Protein AF-C0P876-F1 (afdb_monomer_lite)

Structure (mmCIF, N/CA/C/O backbone):
data_AF-C0P876-F1
#
_entry.id   AF-C0P876-F1
#
loop_
_atom_site.group_PDB
_atom_site.id
_atom_site.type_symbol
_atom_site.label_atom_id
_atom_site.label_alt_id
_atom_site.label_comp_id
_atom_site.label_asym_id
_atom_site.label_entity_id
_atom_site.label_seq_id
_atom_site.pdbx_PDB_ins_code
_atom_site.Cartn_x
_atom_site.Cartn_y
_atom_site.Cartn_z
_atom_site.occupancy
_atom_site.B_iso_or_equiv
_atom_site.auth_seq_id
_atom_site.auth_comp_id
_atom_site.auth_asym_id
_atom_site.auth_atom_id
_atom_site.pdbx_PDB_model_num
ATOM 1 N N . MET A 1 1 ? -34.103 18.014 18.066 1.00 36.19 1 MET A N 1
ATOM 2 C CA . MET A 1 1 ? -33.530 17.548 16.784 1.00 36.19 1 MET A CA 1
ATOM 3 C C . MET A 1 1 ? -32.039 17.839 16.827 1.00 36.19 1 MET A C 1
ATOM 5 O O . MET A 1 1 ? -31.671 18.994 16.988 1.00 36.19 1 MET A O 1
ATOM 9 N N . SER A 1 2 ? -31.204 16.799 16.855 1.00 39.28 2 SER A N 1
ATOM 10 C CA . SER A 1 2 ? -29.753 16.924 17.044 1.00 39.28 2 SER A CA 1
ATOM 11 C C . SER A 1 2 ? -29.081 17.381 15.747 1.00 39.28 2 SER A C 1
ATOM 13 O O . SER A 1 2 ? -29.281 16.763 14.705 1.00 39.28 2 SER A O 1
ATOM 15 N N . LEU A 1 3 ? -28.303 18.464 15.811 1.00 43.09 3 LEU A N 1
ATOM 16 C CA . LEU A 1 3 ? -27.428 18.914 14.730 1.00 43.09 3 LEU A CA 1
ATOM 17 C C . LEU A 1 3 ? -26.123 18.115 14.795 1.00 43.09 3 LEU A C 1
ATOM 19 O O . LEU A 1 3 ? -25.309 18.315 15.698 1.00 43.09 3 LEU A O 1
ATOM 23 N N . CYS A 1 4 ? -25.913 17.225 13.825 1.00 42.09 4 CYS A N 1
ATOM 24 C CA . CYS A 1 4 ? -24.632 16.565 13.601 1.00 42.09 4 CYS A CA 1
ATOM 25 C C . CYS A 1 4 ? -23.575 17.625 13.253 1.00 42.09 4 CYS A C 1
ATOM 27 O O . CYS A 1 4 ? -23.544 18.148 12.139 1.00 42.09 4 CYS A O 1
ATOM 29 N N . ARG A 1 5 ? -22.716 17.972 14.215 1.00 43.78 5 ARG A N 1
ATOM 30 C CA . ARG A 1 5 ? -21.542 18.814 13.971 1.00 43.78 5 ARG A CA 1
ATOM 31 C C . ARG A 1 5 ? -20.482 17.990 13.245 1.00 43.78 5 ARG A C 1
ATOM 33 O O . ARG A 1 5 ? -19.927 17.049 13.805 1.00 43.78 5 ARG A O 1
ATOM 40 N N . SER A 1 6 ? -20.205 18.375 12.002 1.00 44.56 6 SER A N 1
ATOM 41 C CA . SER A 1 6 ? -19.048 17.942 11.219 1.00 44.56 6 SER A CA 1
ATOM 42 C C . SER A 1 6 ? -17.761 18.080 12.032 1.00 44.56 6 SER A C 1
ATOM 44 O O . SER A 1 6 ? -17.341 19.191 12.355 1.00 44.56 6 SER A O 1
ATOM 46 N N . ASN A 1 7 ? -17.119 16.955 12.340 1.00 48.25 7 ASN A N 1
ATOM 47 C CA . ASN A 1 7 ? -15.846 16.927 13.047 1.00 48.25 7 ASN A CA 1
ATOM 48 C C . ASN A 1 7 ? -14.695 17.013 12.027 1.00 48.25 7 ASN A C 1
ATOM 50 O O . ASN A 1 7 ? -14.127 16.002 11.622 1.00 48.25 7 ASN A O 1
ATOM 54 N N . ARG A 1 8 ? -14.387 18.227 11.552 1.00 45.44 8 ARG A N 1
ATOM 55 C CA . ARG A 1 8 ? -13.179 18.504 10.757 1.00 45.44 8 ARG A CA 1
ATOM 56 C C . ARG A 1 8 ? -12.066 18.900 11.731 1.00 45.44 8 ARG A C 1
ATOM 58 O O . ARG A 1 8 ? -11.947 20.068 12.085 1.00 45.44 8 ARG A O 1
ATOM 65 N N . ILE A 1 9 ? -11.281 17.928 12.189 1.00 55.16 9 ILE A N 1
ATOM 66 C CA . ILE A 1 9 ? -10.101 18.201 13.019 1.00 55.16 9 ILE A CA 1
ATOM 67 C C . ILE A 1 9 ? -8.990 18.725 12.096 1.00 55.16 9 ILE A C 1
ATOM 69 O O . ILE A 1 9 ? -8.436 17.973 11.299 1.00 55.16 9 ILE A O 1
ATOM 73 N N . ASN A 1 10 ? -8.694 20.025 12.185 1.00 43.62 10 ASN A N 1
ATOM 74 C CA . ASN A 1 10 ? -7.461 20.615 11.657 1.00 43.62 10 ASN A CA 1
ATOM 75 C C . ASN A 1 10 ? -6.320 20.275 12.626 1.00 43.62 10 ASN A C 1
ATOM 77 O O . ASN A 1 10 ? -6.336 20.713 13.774 1.00 43.62 10 ASN A O 1
ATOM 81 N N . MET A 1 11 ? -5.352 19.480 12.169 1.00 50.75 11 MET A N 1
ATOM 82 C CA . MET A 1 11 ? -4.153 19.101 12.921 1.00 50.75 11 MET A CA 1
ATOM 83 C C . MET A 1 11 ? -3.008 20.055 12.588 1.00 50.75 11 MET A C 1
ATOM 85 O O . MET A 1 11 ? -2.210 19.800 11.691 1.00 50.75 11 MET A O 1
ATOM 89 N N . SER A 1 12 ? -2.937 21.160 13.320 1.00 51.81 12 SER A N 1
ATOM 90 C CA . SER A 1 12 ? -1.749 22.013 13.366 1.00 51.81 12 SER A CA 1
ATOM 91 C C . SER A 1 12 ? -1.750 22.844 14.644 1.00 51.81 12 SER A C 1
ATOM 93 O O . SER A 1 12 ? -1.766 24.061 14.566 1.00 51.81 12 SER A O 1
ATOM 95 N N . ASP A 1 13 ? -1.827 22.182 15.801 1.00 46.16 13 ASP A N 1
ATOM 96 C CA . ASP A 1 13 ? -1.167 22.606 17.043 1.00 46.16 13 ASP A CA 1
ATOM 97 C C . ASP A 1 13 ? -1.416 21.544 18.127 1.00 46.16 13 ASP A C 1
ATOM 99 O O . ASP A 1 13 ? -2.539 21.374 18.600 1.00 46.16 13 ASP A O 1
ATOM 103 N N . LEU A 1 14 ? -0.384 20.798 18.519 1.00 49.62 14 LEU A N 1
ATOM 104 C CA . LEU A 1 14 ? -0.383 20.106 19.809 1.00 49.62 14 LEU A CA 1
ATOM 105 C C . LEU A 1 14 ? 0.747 20.692 20.659 1.00 49.62 14 LEU A C 1
ATOM 107 O O . LEU A 1 14 ? 1.617 19.979 21.150 1.00 49.62 14 LEU A O 1
ATOM 111 N N . GLY A 1 15 ? 0.731 22.017 20.827 1.00 44.38 15 GLY A N 1
ATOM 112 C CA . GLY A 1 15 ? 1.308 22.678 21.986 1.00 44.38 15 GLY A CA 1
ATOM 113 C C . GLY A 1 15 ? 0.621 22.162 23.249 1.00 44.38 15 GLY A C 1
ATOM 114 O O . GLY A 1 15 ? -0.499 22.541 23.588 1.00 44.38 15 GLY A O 1
ATOM 115 N N . THR A 1 16 ? 1.276 21.229 23.932 1.00 41.78 16 THR A N 1
ATOM 116 C CA . THR A 1 16 ? 0.793 20.618 25.169 1.00 41.78 16 THR A CA 1
ATOM 117 C C . THR A 1 16 ? 0.659 21.665 26.272 1.00 41.78 16 THR A C 1
ATOM 119 O O . THR A 1 16 ? 1.657 22.191 26.762 1.00 41.78 16 THR A O 1
ATOM 122 N N . SER A 1 17 ? -0.570 21.914 26.715 1.00 58.16 17 SER A N 1
ATOM 123 C CA . SER A 1 17 ? -0.856 22.599 27.973 1.00 58.16 17 SER A CA 1
ATOM 124 C C . SER A 1 17 ? -1.855 21.776 28.779 1.00 58.16 17 SER A C 1
ATOM 126 O O . SER A 1 17 ? -3.023 21.673 28.414 1.00 58.16 17 SER A O 1
ATOM 128 N N . SER A 1 18 ? -1.387 21.177 29.878 1.00 56.41 18 SER A N 1
ATOM 129 C CA . SER A 1 18 ? -2.215 20.831 31.039 1.00 56.41 18 SER A CA 1
ATOM 130 C C . SER A 1 18 ? -1.327 20.566 32.266 1.00 56.41 18 SER A C 1
ATOM 132 O O . SER A 1 18 ? -0.381 19.783 32.210 1.00 56.41 18 SER A O 1
ATOM 134 N N . ARG A 1 19 ? -1.608 21.278 33.368 1.00 52.34 19 ARG A N 1
ATOM 135 C CA . ARG A 1 19 ? -0.906 21.260 34.671 1.00 52.34 19 ARG A CA 1
ATOM 136 C C . ARG A 1 19 ? -1.235 19.995 35.481 1.00 52.34 19 ARG A C 1
ATOM 138 O O . ARG A 1 19 ? -2.409 19.679 35.636 1.00 52.34 19 ARG A O 1
ATOM 145 N N . GLY A 1 20 ? -0.233 19.389 36.138 1.00 39.81 20 GLY A N 1
ATOM 146 C CA . GLY A 1 20 ? -0.443 18.491 37.291 1.00 39.81 20 GLY A CA 1
ATOM 147 C C . GLY A 1 20 ? 0.726 17.550 37.639 1.00 39.81 20 GLY A C 1
ATOM 148 O O . GLY A 1 20 ? 1.028 16.626 36.900 1.00 39.81 20 GLY A O 1
ATOM 149 N N . THR A 1 21 ? 1.364 17.786 38.788 1.00 46.66 21 THR A N 1
ATOM 150 C CA . THR A 1 21 ? 2.536 17.130 39.423 1.00 46.66 21 THR A CA 1
ATOM 151 C C . THR A 1 21 ? 2.476 15.606 39.652 1.00 46.66 21 THR A C 1
ATOM 153 O O . THR A 1 21 ? 1.568 15.157 40.344 1.00 46.66 21 THR A O 1
ATOM 156 N N . ARG A 1 22 ? 3.536 14.855 39.279 1.00 41.62 22 ARG A N 1
ATOM 157 C CA . ARG A 1 22 ? 4.397 14.033 40.183 1.00 41.62 22 ARG A CA 1
ATOM 158 C C . ARG A 1 22 ? 5.580 13.399 39.421 1.00 41.62 22 ARG A C 1
ATOM 160 O O . ARG A 1 22 ? 5.420 12.795 38.371 1.00 41.62 22 ARG A O 1
ATOM 167 N N . GLN A 1 23 ? 6.770 13.550 39.991 1.00 51.25 23 GLN A N 1
ATOM 168 C CA . GLN A 1 23 ? 8.092 13.164 39.489 1.00 51.25 23 GLN A CA 1
ATOM 169 C C . GLN A 1 23 ? 8.349 11.643 39.545 1.00 51.25 23 GLN A C 1
ATOM 171 O O . GLN A 1 23 ? 8.193 11.053 40.612 1.00 51.25 23 GLN A O 1
ATOM 176 N N . ARG A 1 24 ? 8.851 11.037 38.454 1.00 41.53 24 ARG A N 1
ATOM 177 C CA . ARG A 1 24 ? 10.052 10.169 38.461 1.00 41.53 24 ARG A CA 1
ATOM 178 C C . ARG A 1 24 ? 10.510 9.790 37.047 1.00 41.53 24 ARG A C 1
ATOM 180 O O . ARG A 1 24 ? 9.733 9.348 36.210 1.00 41.53 24 ARG A O 1
ATOM 187 N N . SER A 1 25 ? 11.801 10.011 36.835 1.00 48.16 25 SER A N 1
ATOM 188 C CA . SER A 1 25 ? 12.559 9.916 35.595 1.00 48.16 25 SER A CA 1
ATOM 189 C C . SER A 1 25 ? 12.530 8.533 34.946 1.00 48.16 25 SER A C 1
ATOM 191 O O . SER A 1 25 ? 12.807 7.530 35.601 1.00 48.16 25 SER A O 1
ATOM 193 N N . ARG A 1 26 ? 12.344 8.503 33.624 1.00 41.09 26 ARG A N 1
ATOM 194 C CA . ARG A 1 26 ? 12.927 7.474 32.762 1.00 41.09 26 ARG A CA 1
ATOM 195 C C . ARG A 1 26 ? 13.704 8.194 31.668 1.00 41.09 26 ARG A C 1
ATOM 197 O O . ARG A 1 26 ? 13.140 8.986 30.920 1.00 41.09 26 ARG A O 1
ATOM 204 N N . VAL A 1 27 ? 15.011 7.965 31.685 1.00 37.59 27 VAL A N 1
ATOM 205 C CA . VAL A 1 27 ? 16.000 8.444 30.721 1.00 37.59 27 VAL A CA 1
ATOM 206 C C . VAL A 1 27 ? 15.480 8.169 29.308 1.00 37.59 27 VAL A C 1
ATOM 208 O O . VAL A 1 27 ? 15.208 7.019 28.966 1.00 37.59 27 VAL A O 1
ATOM 211 N N . GLN A 1 28 ? 15.278 9.230 28.526 1.00 46.03 28 GLN A N 1
ATOM 212 C CA . GLN A 1 28 ? 15.080 9.118 27.087 1.00 46.03 28 GLN A CA 1
ATOM 213 C C . GLN A 1 28 ? 16.464 9.013 26.461 1.00 46.03 28 GLN A C 1
ATOM 215 O O . GLN A 1 28 ? 17.179 10.004 26.349 1.00 46.03 28 GLN A O 1
ATOM 220 N N . GLU A 1 29 ? 16.834 7.799 26.076 1.00 42.78 29 GLU A N 1
ATOM 221 C CA . GLU A 1 29 ? 17.915 7.568 25.133 1.00 42.78 29 GLU A CA 1
ATOM 222 C C . GLU A 1 29 ? 17.380 6.668 24.021 1.00 42.78 29 GLU A C 1
ATOM 224 O O . GLU A 1 29 ? 17.138 5.482 24.227 1.00 42.78 29 GLU 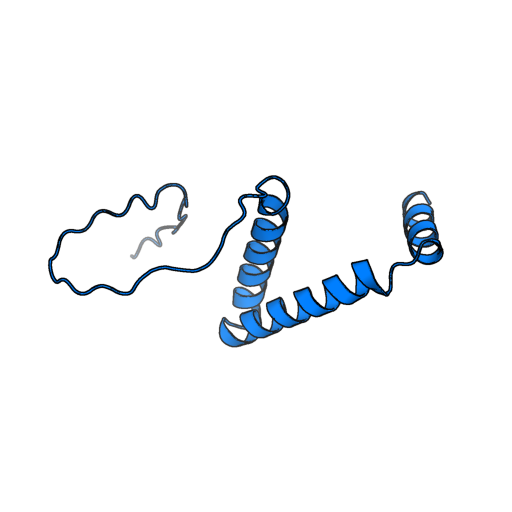A O 1
ATOM 229 N N . ALA A 1 30 ? 17.150 7.271 22.855 1.00 42.28 30 ALA A N 1
ATOM 230 C CA . ALA A 1 30 ? 17.159 6.597 21.564 1.00 42.28 30 ALA A CA 1
ATOM 231 C C . ALA A 1 30 ? 17.336 7.650 20.454 1.00 42.28 30 ALA A C 1
ATOM 233 O O . ALA A 1 30 ? 16.388 8.299 20.027 1.00 42.28 30 ALA A O 1
ATOM 234 N N . THR A 1 31 ? 18.604 7.834 20.071 1.00 43.75 31 THR A N 1
ATOM 235 C CA . THR A 1 31 ? 19.117 7.958 18.689 1.00 43.75 31 THR A CA 1
ATOM 236 C C . THR A 1 31 ? 18.369 8.888 17.714 1.00 43.75 31 THR A C 1
ATOM 238 O O . THR A 1 31 ? 17.289 8.569 17.240 1.00 43.75 31 THR A O 1
ATOM 241 N N . LYS A 1 32 ? 18.906 10.076 17.403 1.00 44.75 32 LYS A N 1
ATOM 242 C CA . LYS A 1 32 ? 19.964 10.348 16.396 1.00 44.75 32 LYS A CA 1
ATOM 243 C C . LYS A 1 32 ? 19.446 10.303 14.947 1.00 44.75 32 LYS A C 1
ATOM 245 O O . LYS A 1 32 ? 19.198 9.229 14.417 1.00 44.75 32 LYS A O 1
ATOM 250 N N . GLY A 1 33 ? 19.454 11.474 14.300 1.00 36.53 33 GLY A N 1
ATOM 251 C CA . GLY A 1 33 ? 19.569 11.611 12.843 1.00 36.53 33 GLY A CA 1
ATOM 252 C C . GLY A 1 33 ? 18.390 12.299 12.163 1.00 36.53 33 GLY A C 1
ATOM 253 O O . GLY A 1 33 ? 17.576 11.636 11.532 1.00 36.53 33 GLY A O 1
ATOM 254 N N . ASP A 1 34 ? 18.338 13.627 12.254 1.00 46.22 34 ASP A N 1
ATOM 255 C CA . ASP A 1 34 ? 17.471 14.475 11.433 1.00 46.22 34 ASP A CA 1
ATOM 256 C C . ASP A 1 34 ? 17.980 14.427 9.975 1.00 46.22 34 ASP A C 1
ATOM 258 O O . ASP A 1 34 ? 18.917 15.126 9.606 1.00 46.22 34 ASP A O 1
ATOM 262 N N . ASN A 1 35 ? 17.423 13.522 9.163 1.00 46.66 35 ASN A N 1
ATOM 263 C CA . ASN A 1 35 ? 17.547 13.520 7.699 1.00 46.66 35 ASN A CA 1
ATOM 264 C C . ASN A 1 35 ? 16.159 13.826 7.127 1.00 46.66 35 ASN A C 1
ATOM 266 O O . ASN A 1 35 ? 15.436 12.943 6.658 1.00 46.66 35 ASN A O 1
ATOM 270 N N . LYS A 1 36 ? 15.740 15.081 7.272 1.00 54.59 36 LYS A N 1
ATOM 271 C CA . LYS A 1 36 ? 14.343 15.507 7.173 1.00 54.59 36 LYS A CA 1
ATOM 272 C C . LYS A 1 36 ? 14.040 16.220 5.865 1.00 54.59 36 LYS A C 1
ATOM 274 O O . LYS A 1 36 ? 13.519 17.316 5.887 1.00 54.59 36 LYS A O 1
ATOM 279 N N . ASP A 1 37 ? 14.300 15.574 4.735 1.00 50.94 37 ASP A N 1
ATOM 280 C CA . ASP A 1 37 ? 13.829 16.109 3.445 1.00 50.94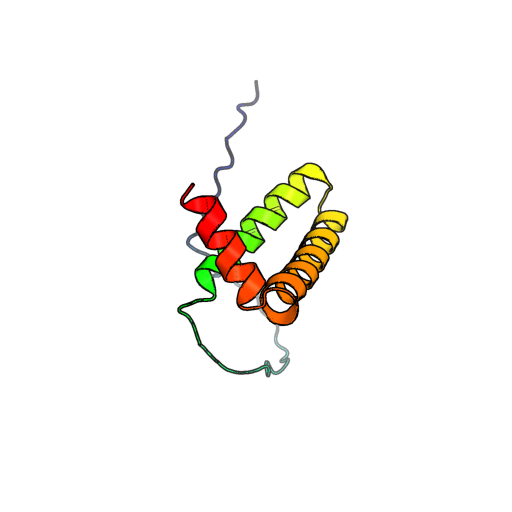 37 ASP A CA 1
ATOM 281 C C . ASP A 1 37 ? 13.113 15.068 2.568 1.00 50.94 37 ASP A C 1
ATOM 283 O O . ASP A 1 37 ? 12.421 15.431 1.623 1.00 50.94 37 ASP A O 1
ATOM 287 N N . SER A 1 38 ? 13.174 13.773 2.914 1.00 53.50 38 SER A N 1
ATOM 288 C CA . SER A 1 38 ? 12.517 12.699 2.141 1.00 53.50 38 SER A CA 1
ATOM 289 C C . SER A 1 38 ? 11.464 11.900 2.931 1.00 53.50 38 SER A C 1
ATOM 291 O O . SER A 1 38 ? 10.577 11.282 2.340 1.00 53.50 38 SER A O 1
ATOM 293 N N . SER A 1 39 ? 11.478 11.947 4.273 1.00 58.84 39 SER A N 1
ATOM 294 C CA . SER A 1 39 ? 10.514 11.169 5.076 1.00 58.84 39 SER A CA 1
ATOM 295 C C . SER A 1 39 ? 9.104 11.765 5.068 1.00 58.84 39 SER A C 1
ATOM 297 O O . SER A 1 39 ? 8.139 11.011 5.085 1.00 58.84 39 SER A O 1
ATOM 299 N N . GLY A 1 40 ? 8.954 13.091 4.945 1.00 66.31 40 GLY A N 1
ATOM 300 C CA . GLY A 1 40 ? 7.650 13.750 5.097 1.00 66.31 40 GLY A CA 1
ATOM 301 C C . GLY A 1 40 ? 6.583 13.261 4.110 1.00 66.31 40 GLY A C 1
ATOM 302 O O . GLY A 1 40 ? 5.429 13.054 4.488 1.00 66.31 40 GLY A O 1
ATOM 303 N N . GLY A 1 41 ? 6.970 13.009 2.854 1.00 72.88 41 GLY A N 1
ATOM 304 C CA . GLY A 1 41 ? 6.064 12.471 1.835 1.00 72.88 41 GLY A CA 1
ATOM 305 C C . GLY A 1 41 ? 5.698 11.004 2.075 1.00 72.88 41 GLY A C 1
ATOM 306 O O . GLY A 1 41 ? 4.528 10.626 1.957 1.00 72.88 41 GLY A O 1
ATOM 307 N N . ARG A 1 42 ? 6.683 10.185 2.465 1.00 77.88 42 ARG A N 1
ATOM 308 C CA . ARG A 1 42 ? 6.481 8.768 2.800 1.00 77.88 42 ARG A CA 1
ATOM 309 C C . ARG A 1 42 ? 5.578 8.611 4.023 1.00 77.88 42 ARG A C 1
ATOM 311 O O . ARG A 1 42 ? 4.635 7.821 3.989 1.00 77.88 42 ARG A O 1
ATOM 318 N N . ASP A 1 43 ? 5.815 9.419 5.049 1.00 82.06 43 ASP A N 1
ATOM 319 C CA . ASP A 1 43 ? 5.051 9.424 6.294 1.00 82.06 43 ASP A CA 1
ATOM 320 C C . ASP A 1 43 ? 3.593 9.837 6.039 1.00 82.06 43 ASP A C 1
ATOM 322 O O . ASP A 1 43 ? 2.666 9.182 6.520 1.00 82.06 43 ASP A O 1
ATOM 326 N N . MET A 1 44 ? 3.355 10.851 5.195 1.00 90.31 44 MET A N 1
ATOM 327 C CA . MET A 1 44 ? 1.998 11.244 4.786 1.00 90.31 44 MET A CA 1
ATOM 328 C C . MET A 1 44 ? 1.264 10.151 4.003 1.00 90.31 44 MET A C 1
ATOM 330 O O . MET A 1 44 ? 0.062 9.952 4.208 1.00 90.31 44 MET A O 1
ATOM 334 N N . PHE A 1 45 ? 1.947 9.454 3.092 1.00 91.44 45 PHE A N 1
ATOM 335 C CA . PHE A 1 45 ? 1.343 8.353 2.343 1.00 91.44 45 PHE A CA 1
ATOM 336 C C . PHE A 1 45 ? 0.927 7.215 3.280 1.00 91.44 45 PHE A C 1
ATOM 338 O O . PHE A 1 45 ? -0.228 6.786 3.242 1.00 91.44 45 PHE A O 1
ATOM 345 N N . MET A 1 46 ? 1.827 6.779 4.164 1.00 90.94 46 MET A N 1
ATOM 346 C CA . MET A 1 46 ? 1.551 5.688 5.102 1.00 90.94 46 MET A CA 1
ATOM 347 C C . MET A 1 46 ? 0.420 6.031 6.073 1.00 90.94 46 MET A C 1
ATOM 349 O O . MET A 1 46 ? -0.430 5.183 6.347 1.00 90.94 46 MET A O 1
ATOM 353 N N . GLN A 1 47 ? 0.327 7.283 6.526 1.00 91.62 47 GLN A N 1
ATOM 354 C CA . GLN A 1 47 ? -0.803 7.740 7.338 1.00 91.62 47 GLN A CA 1
ATOM 355 C C . GLN A 1 47 ? -2.134 7.668 6.579 1.00 91.62 47 GLN A C 1
ATOM 357 O O . GLN A 1 47 ? -3.124 7.169 7.117 1.00 91.62 47 GLN A O 1
ATOM 362 N N . LYS A 1 48 ? -2.175 8.120 5.318 1.00 95.44 48 LYS A N 1
ATOM 363 C CA . LYS A 1 48 ? -3.384 8.024 4.481 1.00 95.44 48 LYS A CA 1
ATOM 364 C C . LYS A 1 48 ? -3.774 6.574 4.204 1.00 95.44 48 LYS A C 1
ATOM 366 O O . LYS A 1 48 ? -4.958 6.245 4.280 1.00 95.44 48 LYS A O 1
ATOM 371 N N . LEU A 1 49 ? -2.794 5.715 3.926 1.00 94.88 49 LEU A N 1
ATOM 372 C CA . LEU A 1 49 ? -3.000 4.284 3.723 1.00 94.88 49 LEU A CA 1
ATOM 373 C C . LEU A 1 49 ? -3.604 3.637 4.971 1.00 94.88 49 LEU A C 1
ATOM 375 O O . LEU A 1 49 ? -4.608 2.933 4.865 1.00 94.88 49 LEU A O 1
ATOM 379 N N . LYS A 1 50 ? -3.038 3.929 6.147 1.00 94.38 50 LYS A N 1
ATOM 380 C CA . LYS A 1 50 ? -3.536 3.428 7.428 1.00 94.38 50 LYS A CA 1
ATOM 381 C C . LYS A 1 50 ? -4.976 3.863 7.669 1.00 94.38 50 LYS A C 1
ATOM 383 O O . LYS A 1 50 ? -5.815 3.000 7.877 1.00 94.38 50 LYS A O 1
ATOM 388 N N . MET A 1 51 ? -5.303 5.148 7.530 1.00 94.69 51 MET A N 1
ATOM 389 C CA . MET A 1 51 ? -6.685 5.628 7.694 1.00 94.69 51 MET A CA 1
ATOM 390 C C . MET A 1 51 ? -7.672 4.936 6.740 1.00 94.69 51 MET A C 1
ATOM 392 O O . MET A 1 51 ? -8.773 4.556 7.140 1.00 94.69 51 MET A O 1
ATOM 396 N N . ALA A 1 52 ? -7.291 4.744 5.474 1.00 97.25 52 ALA A N 1
ATOM 397 C CA . ALA A 1 52 ? -8.134 4.049 4.504 1.00 97.25 52 ALA A CA 1
ATOM 398 C C . ALA A 1 52 ? -8.327 2.565 4.862 1.00 97.25 52 ALA A C 1
ATOM 400 O O . ALA A 1 52 ? -9.435 2.041 4.731 1.00 97.25 52 ALA A O 1
ATOM 401 N N . ALA A 1 53 ? -7.272 1.897 5.332 1.00 96.25 53 ALA A N 1
ATOM 402 C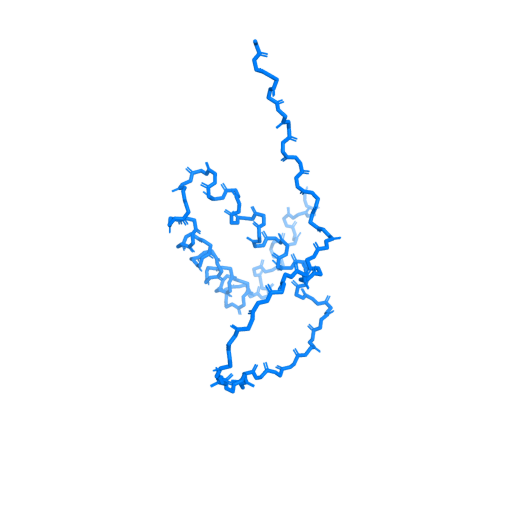 CA . ALA A 1 53 ? -7.338 0.520 5.798 1.00 96.25 53 ALA A CA 1
ATOM 403 C C . ALA A 1 53 ? -8.193 0.406 7.069 1.00 96.25 53 ALA A C 1
ATOM 405 O O . ALA A 1 53 ? -9.085 -0.433 7.124 1.00 96.25 53 ALA A O 1
ATOM 406 N N . GLU A 1 54 ? -8.016 1.286 8.052 1.00 96.94 54 GLU A N 1
ATOM 407 C CA . GLU A 1 54 ? -8.815 1.302 9.284 1.00 96.94 54 GLU A CA 1
ATOM 408 C C . GLU A 1 54 ? -10.310 1.423 8.983 1.00 96.94 54 GLU A C 1
ATOM 410 O O . GLU A 1 54 ? -11.104 0.636 9.500 1.00 96.94 54 GLU A O 1
ATOM 415 N N . ASN A 1 55 ? -10.681 2.315 8.061 1.00 96.12 55 ASN A N 1
ATOM 416 C CA . ASN A 1 55 ? -12.066 2.482 7.621 1.00 96.12 55 ASN A CA 1
ATOM 417 C C . ASN A 1 55 ? -12.650 1.243 6.923 1.00 96.12 55 ASN A C 1
ATOM 419 O O . ASN A 1 55 ? -13.866 1.068 6.919 1.00 96.12 55 ASN A O 1
ATOM 423 N N . LYS A 1 56 ? -11.817 0.394 6.306 1.00 96.38 56 LYS A N 1
ATOM 424 C CA . LYS A 1 56 ? -12.274 -0.787 5.554 1.00 96.38 56 LYS A CA 1
ATOM 425 C C . LYS A 1 56 ? -12.230 -2.089 6.348 1.00 96.38 56 LYS A C 1
ATOM 427 O O . LYS A 1 56 ? -13.115 -2.922 6.188 1.00 96.38 56 LYS A O 1
ATOM 432 N N . ILE A 1 57 ? -11.182 -2.298 7.140 1.00 93.56 57 ILE A N 1
ATOM 433 C CA . ILE A 1 57 ? -10.872 -3.584 7.786 1.00 93.56 57 ILE A CA 1
ATOM 434 C C . ILE A 1 57 ? -10.712 -3.475 9.309 1.00 93.56 57 ILE A C 1
ATOM 436 O O . ILE A 1 57 ? -10.512 -4.496 9.970 1.00 93.56 57 ILE A O 1
ATOM 440 N N . GLY A 1 58 ? -10.854 -2.272 9.874 1.00 95.62 58 GLY A N 1
ATOM 441 C CA . GLY A 1 58 ? -10.714 -1.997 11.303 1.00 95.62 58 GLY A CA 1
ATOM 442 C C . GLY A 1 58 ? -9.260 -1.833 11.754 1.00 95.62 58 GLY A C 1
ATOM 443 O O . GLY A 1 58 ? -8.329 -2.288 11.090 1.00 95.62 58 GLY A O 1
ATOM 444 N N . ALA A 1 59 ? -9.074 -1.200 12.917 1.00 90.31 59 ALA A N 1
ATOM 445 C CA . ALA A 1 59 ? -7.766 -0.793 13.446 1.00 90.31 59 ALA A CA 1
ATOM 446 C C . ALA A 1 59 ? -6.737 -1.932 13.527 1.00 90.31 59 ALA A C 1
ATOM 448 O O . ALA A 1 59 ? -5.631 -1.817 13.003 1.00 90.31 59 ALA A O 1
ATOM 449 N N . THR A 1 60 ? -7.119 -3.068 14.113 1.00 91.06 60 THR A N 1
ATOM 450 C CA . THR A 1 60 ? -6.205 -4.201 14.324 1.00 91.06 60 THR A CA 1
ATOM 451 C C . THR A 1 60 ? -5.703 -4.805 13.011 1.00 91.06 60 THR A C 1
ATOM 453 O O . THR A 1 60 ? -4.528 -5.135 12.886 1.00 91.06 60 THR A O 1
ATOM 456 N N . LYS A 1 61 ? -6.576 -4.947 12.004 1.00 92.38 61 LYS A N 1
ATOM 457 C CA . LYS A 1 61 ? -6.180 -5.509 10.703 1.00 92.38 61 LYS A CA 1
ATOM 458 C C . LYS A 1 61 ? -5.457 -4.482 9.834 1.00 92.38 61 LYS A C 1
ATOM 460 O O . LYS A 1 61 ? -4.615 -4.868 9.031 1.00 92.38 61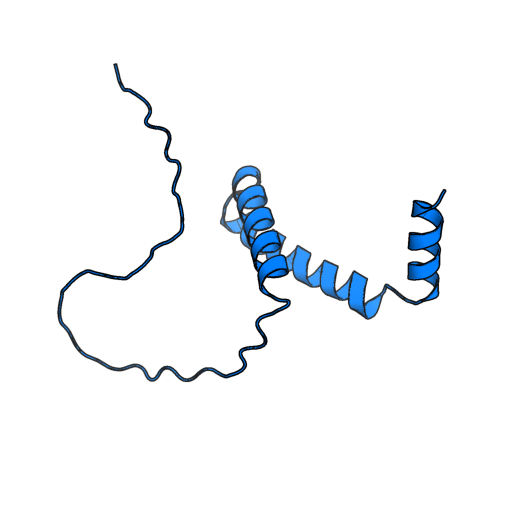 LYS A O 1
ATOM 465 N N . ALA A 1 62 ? -5.765 -3.198 9.999 1.00 93.69 62 ALA A N 1
ATOM 466 C CA . ALA A 1 62 ? -5.091 -2.116 9.295 1.00 93.69 62 ALA A CA 1
ATOM 467 C C . ALA A 1 62 ? -3.611 -2.014 9.669 1.00 93.69 62 ALA A C 1
ATOM 469 O O . ALA A 1 62 ? -2.778 -1.838 8.786 1.00 93.69 62 ALA A O 1
ATOM 470 N N . GLU A 1 63 ? -3.269 -2.188 10.946 1.00 91.88 63 GLU A N 1
ATOM 471 C CA . GLU A 1 63 ? -1.870 -2.206 11.382 1.00 91.88 63 GLU A CA 1
ATOM 472 C C . GLU A 1 63 ? -1.086 -3.350 10.726 1.00 91.88 63 GLU A C 1
ATOM 474 O O . GLU A 1 63 ? -0.018 -3.121 10.156 1.00 91.88 63 GLU A O 1
ATOM 479 N N . PHE A 1 64 ? -1.656 -4.560 10.721 1.00 94.25 64 PHE A N 1
ATOM 480 C CA . PHE A 1 64 ? -1.054 -5.705 10.036 1.00 94.25 64 PHE A CA 1
ATOM 481 C C . PHE A 1 64 ? -0.900 -5.448 8.532 1.00 94.25 64 PHE A C 1
ATOM 483 O O . PHE A 1 64 ? 0.175 -5.654 7.976 1.00 94.25 64 PHE A O 1
ATOM 490 N N . PHE A 1 65 ? -1.947 -4.931 7.886 1.00 94.88 65 PHE A N 1
ATOM 491 C CA . PHE A 1 65 ? -1.931 -4.595 6.465 1.00 94.88 65 PHE A CA 1
ATOM 492 C C . PHE A 1 65 ? -0.833 -3.583 6.117 1.00 94.88 65 PHE A C 1
ATOM 494 O O . PHE A 1 65 ? -0.073 -3.810 5.178 1.00 94.88 65 PHE A O 1
ATOM 501 N N . CYS A 1 66 ? -0.723 -2.486 6.871 1.00 93.50 66 CYS A N 1
ATOM 502 C CA . CYS A 1 66 ? 0.300 -1.470 6.637 1.00 93.50 66 CYS A CA 1
ATOM 503 C C . CYS A 1 66 ? 1.710 -2.043 6.790 1.00 93.50 66 CYS A C 1
ATOM 505 O O . CYS A 1 66 ? 2.561 -1.759 5.952 1.00 93.50 66 CYS A O 1
ATOM 507 N N . LYS A 1 67 ? 1.941 -2.895 7.794 1.00 93.50 67 LYS A N 1
ATOM 508 C CA . LYS A 1 67 ? 3.235 -3.556 7.980 1.00 93.50 67 LYS A CA 1
ATOM 509 C C . LYS A 1 67 ? 3.579 -4.479 6.807 1.00 93.50 67 LYS A C 1
ATOM 511 O O . LYS A 1 67 ? 4.665 -4.381 6.246 1.00 93.50 67 LYS A O 1
ATOM 516 N N . THR A 1 68 ? 2.641 -5.329 6.386 1.00 95.75 68 THR A N 1
ATOM 517 C CA . THR A 1 68 ? 2.841 -6.209 5.223 1.00 95.75 68 THR A CA 1
ATOM 518 C C . THR A 1 68 ? 3.078 -5.405 3.944 1.00 95.75 68 THR A C 1
ATOM 520 O O . THR A 1 68 ? 3.912 -5.782 3.124 1.00 95.75 68 THR A O 1
ATOM 523 N N . PHE A 1 69 ? 2.382 -4.280 3.768 1.00 93.62 69 PHE A N 1
ATOM 524 C CA . PHE A 1 69 ? 2.590 -3.393 2.627 1.00 93.62 69 PHE A CA 1
ATOM 525 C C . PHE A 1 69 ? 4.016 -2.829 2.592 1.00 93.62 69 PHE A C 1
ATOM 527 O O . PHE A 1 69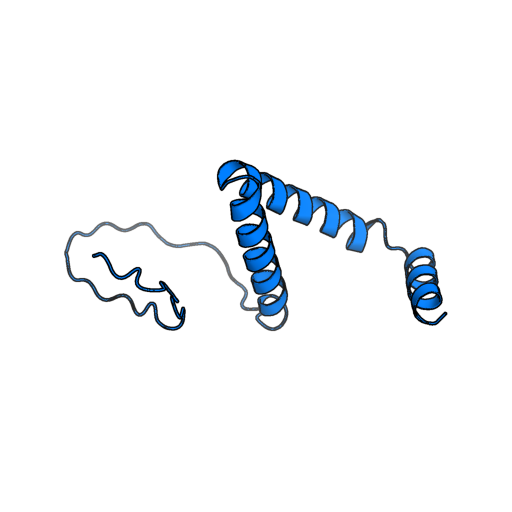 ? 4.637 -2.831 1.530 1.00 93.62 69 PHE A O 1
ATOM 534 N N . GLU A 1 70 ? 4.549 -2.368 3.726 1.00 91.19 70 GLU A N 1
ATOM 535 C CA . GLU A 1 70 ? 5.918 -1.843 3.793 1.00 91.19 70 GLU A CA 1
ATOM 536 C C . GLU A 1 70 ? 6.962 -2.897 3.428 1.00 91.19 70 GLU A C 1
ATOM 538 O O . GLU A 1 70 ? 7.840 -2.618 2.609 1.00 91.19 70 GLU A O 1
ATOM 543 N N . GLU A 1 71 ? 6.828 -4.110 3.966 1.00 91.31 71 GLU A N 1
ATOM 544 C CA . GLU A 1 71 ? 7.724 -5.235 3.672 1.00 91.31 71 GLU A CA 1
ATOM 545 C C . GLU A 1 71 ? 7.704 -5.596 2.177 1.00 91.31 71 GLU A C 1
ATOM 547 O O . GLU A 1 71 ? 8.751 -5.782 1.548 1.00 91.31 71 GLU A O 1
ATOM 552 N N . VAL A 1 72 ? 6.510 -5.649 1.576 1.00 92.19 72 VAL A N 1
ATOM 553 C CA . VAL A 1 72 ? 6.344 -5.926 0.142 1.00 92.19 72 VAL A CA 1
ATOM 554 C C . VAL A 1 72 ? 6.930 -4.800 -0.708 1.00 92.19 72 VAL A C 1
ATOM 556 O O . VAL A 1 72 ? 7.655 -5.079 -1.663 1.00 92.19 72 VAL A O 1
ATOM 559 N N . HIS A 1 73 ? 6.668 -3.538 -0.361 1.00 88.81 73 HIS A N 1
ATOM 560 C CA . HIS A 1 73 ? 7.219 -2.383 -1.069 1.00 88.81 73 HIS A CA 1
ATOM 561 C C . HIS A 1 73 ? 8.752 -2.390 -1.039 1.00 88.81 73 HIS A C 1
ATOM 563 O O . HIS A 1 73 ? 9.391 -2.173 -2.067 1.00 88.81 73 HIS A O 1
ATOM 569 N N . GLU A 1 74 ? 9.359 -2.643 0.123 1.00 88.06 74 GLU A N 1
ATOM 570 C CA . GLU A 1 74 ? 10.815 -2.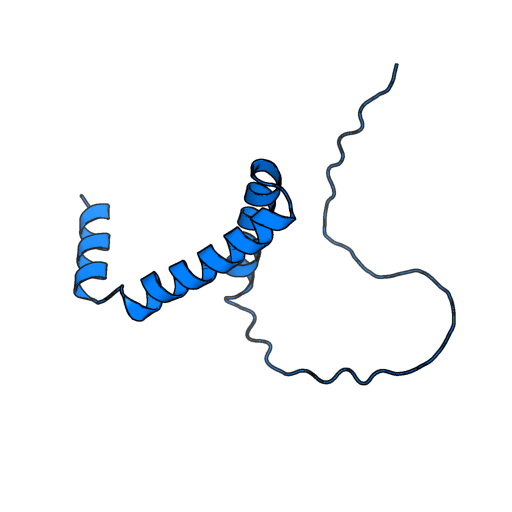703 0.255 1.00 88.06 74 GLU A CA 1
ATOM 571 C C . GLU A 1 74 ? 11.413 -3.808 -0.620 1.00 88.06 74 GLU A C 1
ATOM 573 O O . GLU A 1 74 ? 12.383 -3.566 -1.340 1.00 88.06 74 GLU A O 1
ATOM 578 N N . LYS A 1 75 ? 10.814 -5.003 -0.609 1.00 89.44 75 LYS A N 1
ATOM 579 C CA . LYS A 1 75 ? 11.269 -6.125 -1.433 1.00 89.44 75 LYS A CA 1
ATOM 580 C C . LYS A 1 75 ? 11.151 -5.813 -2.925 1.00 89.44 75 LYS A C 1
ATOM 582 O O . LYS A 1 75 ? 12.112 -6.011 -3.665 1.00 89.44 75 LYS A O 1
ATOM 587 N N . LEU A 1 76 ? 10.004 -5.296 -3.359 1.00 85.88 76 LEU A N 1
ATOM 588 C CA . LEU A 1 76 ? 9.757 -4.999 -4.767 1.00 85.88 76 LEU A CA 1
ATOM 589 C C . LEU A 1 76 ? 10.702 -3.917 -5.288 1.00 85.88 76 LEU A C 1
ATOM 591 O O . LEU A 1 76 ? 11.374 -4.132 -6.290 1.00 85.88 76 LEU A O 1
ATOM 595 N N . VAL A 1 77 ? 10.796 -2.781 -4.596 1.00 83.19 77 VAL A N 1
ATOM 596 C CA . VAL A 1 77 ? 11.554 -1.620 -5.084 1.00 83.19 77 VAL A CA 1
ATOM 597 C C . VAL A 1 77 ? 13.060 -1.817 -4.951 1.00 83.19 77 VAL A C 1
ATOM 599 O O . VAL A 1 77 ? 13.799 -1.434 -5.851 1.00 83.19 77 VAL A O 1
ATOM 602 N N . HIS A 1 78 ? 13.535 -2.408 -3.853 1.00 76.94 78 HIS A N 1
ATOM 603 C CA . HIS A 1 78 ? 14.976 -2.474 -3.595 1.00 76.94 78 HIS A CA 1
ATOM 604 C C . HIS A 1 78 ? 15.618 -3.805 -3.982 1.00 76.94 78 HIS A C 1
ATOM 606 O O . HIS A 1 78 ? 16.835 -3.848 -4.151 1.00 76.94 78 HIS A O 1
ATOM 612 N N . ARG A 1 79 ? 14.848 -4.897 -4.097 1.00 76.00 79 ARG A N 1
ATOM 613 C CA . ARG A 1 79 ? 15.411 -6.228 -4.391 1.00 76.00 79 ARG A CA 1
ATOM 614 C C . ARG A 1 79 ? 15.007 -6.771 -5.752 1.00 76.00 79 ARG A C 1
ATOM 616 O O . ARG A 1 79 ? 15.830 -7.405 -6.402 1.00 76.00 79 ARG A O 1
ATOM 623 N N . GLU A 1 80 ? 13.766 -6.557 -6.172 1.00 79.25 80 GLU A N 1
ATOM 624 C CA . GLU A 1 80 ? 13.239 -7.170 -7.399 1.00 79.25 80 GLU A CA 1
ATOM 625 C C . GLU A 1 80 ? 13.243 -6.214 -8.602 1.00 79.25 80 GLU A C 1
ATOM 627 O O . GLU A 1 80 ? 13.352 -6.666 -9.744 1.00 79.25 80 GLU A O 1
ATOM 632 N N . LEU A 1 81 ? 13.207 -4.898 -8.371 1.00 85.50 81 LEU A N 1
ATOM 633 C CA . LEU A 1 81 ? 13.313 -3.887 -9.421 1.00 85.50 81 LEU A CA 1
ATOM 634 C C . LEU A 1 81 ? 14.763 -3.754 -9.918 1.00 85.50 81 LEU A C 1
ATOM 636 O O . LEU A 1 81 ? 15.519 -2.873 -9.511 1.00 85.50 81 LEU A O 1
ATOM 640 N N . ASN A 1 82 ? 15.158 -4.640 -10.826 1.00 84.88 82 ASN A N 1
ATOM 641 C CA . ASN A 1 82 ? 16.420 -4.511 -11.549 1.00 84.88 82 ASN A CA 1
ATOM 642 C C . ASN A 1 82 ? 16.303 -3.523 -12.733 1.00 84.88 82 ASN A C 1
ATOM 644 O O . ASN A 1 82 ? 15.212 -3.100 -13.118 1.00 84.88 82 ASN A O 1
ATOM 648 N N . LEU A 1 83 ? 17.446 -3.158 -13.327 1.00 85.19 83 LEU A N 1
ATOM 649 C CA . LEU A 1 83 ? 17.521 -2.188 -14.430 1.00 85.19 83 LEU A CA 1
ATOM 650 C C . LEU A 1 83 ? 16.631 -2.571 -15.626 1.00 85.19 83 LEU A C 1
ATOM 652 O O . LEU A 1 83 ? 16.018 -1.699 -16.237 1.00 85.19 83 LEU A O 1
ATOM 656 N N . ASP A 1 84 ? 16.574 -3.860 -15.970 1.00 88.19 84 ASP A N 1
ATOM 657 C CA . ASP A 1 84 ? 15.766 -4.359 -17.088 1.00 88.19 84 ASP A CA 1
ATOM 658 C C . ASP A 1 84 ? 14.266 -4.187 -16.812 1.00 88.19 84 ASP A C 1
ATOM 660 O O . ASP A 1 84 ? 13.536 -3.642 -17.641 1.00 88.19 84 ASP A O 1
ATOM 664 N N . ALA A 1 85 ? 13.818 -4.558 -15.610 1.00 87.88 85 ALA A N 1
ATOM 665 C CA . ALA A 1 85 ? 12.444 -4.354 -15.170 1.00 87.88 85 ALA A CA 1
ATOM 666 C C . ALA A 1 85 ? 12.076 -2.863 -15.156 1.00 87.88 85 ALA A C 1
ATOM 668 O O . ALA A 1 85 ? 11.043 -2.484 -15.703 1.00 87.88 85 ALA A O 1
ATOM 669 N N . ALA A 1 86 ? 12.939 -2.003 -14.607 1.00 88.50 86 ALA A N 1
ATOM 670 C CA . ALA A 1 86 ? 12.706 -0.560 -14.560 1.00 88.50 86 ALA A CA 1
ATOM 671 C C . ALA A 1 86 ? 12.563 0.058 -15.962 1.00 88.50 86 ALA A C 1
ATOM 673 O O . ALA A 1 86 ? 11.645 0.840 -16.201 1.00 88.50 86 ALA A O 1
ATOM 674 N N . LYS A 1 87 ? 13.423 -0.334 -16.913 1.00 90.50 87 LYS A N 1
ATOM 675 C CA . LYS A 1 87 ? 13.332 0.124 -18.309 1.00 90.50 87 LYS A CA 1
ATOM 676 C C . LYS A 1 87 ? 12.014 -0.286 -18.960 1.00 90.50 87 LYS A C 1
ATOM 678 O O . LYS A 1 87 ? 11.380 0.549 -19.595 1.00 90.50 87 LYS A O 1
ATOM 683 N N . LYS A 1 88 ? 11.580 -1.535 -18.757 1.00 90.56 88 LYS A N 1
ATOM 684 C CA . LYS A 1 88 ? 10.284 -2.030 -19.253 1.00 90.56 88 LYS A CA 1
ATOM 685 C C . LYS A 1 88 ? 9.110 -1.241 -18.672 1.00 90.56 88 LYS A C 1
ATOM 687 O O . LYS A 1 88 ? 8.204 -0.873 -19.417 1.00 90.56 88 LYS A O 1
ATOM 692 N N . PHE A 1 89 ? 9.144 -0.947 -17.370 1.00 87.81 89 PHE A N 1
ATOM 693 C CA . PHE A 1 89 ? 8.125 -0.124 -16.712 1.00 87.81 89 PHE A CA 1
ATOM 694 C C . PHE A 1 89 ? 8.035 1.281 -17.316 1.00 87.81 89 PHE A C 1
ATOM 696 O O . PHE A 1 89 ? 6.931 1.750 -17.575 1.00 87.81 89 PHE A O 1
ATOM 703 N N . LEU A 1 90 ? 9.172 1.933 -17.578 1.00 90.62 90 LEU A N 1
ATOM 704 C CA . LEU A 1 90 ? 9.197 3.268 -18.183 1.00 90.62 90 LEU A CA 1
ATOM 705 C C . LEU A 1 90 ? 8.689 3.251 -19.628 1.00 90.62 90 LEU A C 1
ATOM 707 O O . LEU A 1 90 ? 7.817 4.042 -19.973 1.00 90.62 90 LEU A O 1
ATOM 711 N N . SER A 1 91 ? 9.143 2.298 -20.448 1.00 91.06 91 SER A N 1
ATOM 712 C CA . SER A 1 91 ? 8.696 2.198 -21.844 1.00 91.06 91 SER A CA 1
ATOM 713 C C . SER A 1 91 ? 7.194 1.937 -21.982 1.00 91.06 91 SER A C 1
ATOM 715 O O . SER A 1 91 ? 6.574 2.390 -22.938 1.00 91.06 91 SER A O 1
ATOM 717 N N . ALA A 1 92 ? 6.597 1.225 -21.020 1.00 90.81 92 ALA A N 1
ATOM 718 C CA . ALA A 1 92 ? 5.161 0.963 -21.006 1.00 90.81 92 ALA A CA 1
ATOM 719 C C . ALA A 1 92 ? 4.325 2.207 -20.662 1.00 90.81 92 ALA A C 1
ATOM 721 O O . ALA A 1 92 ? 3.145 2.241 -20.985 1.00 90.81 92 ALA A O 1
ATOM 722 N N . TYR A 1 93 ? 4.911 3.204 -19.995 1.00 80.69 93 TYR A N 1
ATOM 723 C CA . TYR A 1 93 ? 4.232 4.455 -19.646 1.00 80.69 93 TYR A CA 1
ATOM 724 C C . TYR A 1 93 ? 4.296 5.497 -20.773 1.00 80.69 93 TYR A C 1
ATOM 726 O O . TYR A 1 93 ? 3.468 6.399 -20.836 1.00 80.69 93 TYR A O 1
ATOM 734 N N . GLU A 1 94 ? 5.287 5.376 -21.656 1.00 82.06 94 GLU A N 1
ATOM 735 C CA . GLU A 1 94 ? 5.489 6.261 -22.809 1.00 82.06 94 GLU A CA 1
ATOM 736 C C . GLU A 1 94 ? 4.727 5.807 -24.071 1.00 82.06 94 GLU A C 1
ATOM 738 O O . GLU A 1 94 ? 4.768 6.507 -25.083 1.00 82.06 94 GLU A O 1
ATOM 743 N N . SER A 1 95 ? 4.050 4.651 -24.018 1.00 57.72 95 SER A N 1
ATOM 744 C CA . SER A 1 95 ? 3.241 4.075 -25.111 1.00 57.72 95 SER A CA 1
ATOM 745 C C . SER A 1 95 ? 1.763 4.432 -24.982 1.00 57.72 95 SER A C 1
ATOM 747 O O . SER A 1 95 ? 1.134 4.681 -26.035 1.00 57.72 95 SER A O 1
#

Secondary structure (DSSP, 8-state):
-----------------------------------TTSHHHHHHHHHHHHHHHHHHH-HHHHHHHHHHHHHHHHHIIIII--HHHHHHHHHHH--

Foldseek 3Di:
DDDPDDPPDDPDDPPDDDDDDDDDDDDDDDDDDPPDDPVVVVVVVLVVQLVVCCVPPNNVVSVVVSVVVVVVVCCVPPPVDDPVNVVVVVVVVVD

Sequence (95 aa):
MSLCRSNRINMSDLGTSSRGTRQRSRVQEATKGDNKDSSGGRDMFMQKLKMAAENKIGATKAEFFCKTFEEVHEKLVHRELNLDAAKKFLSAYES

Organism: Zea mays (NCBI:txid4577)

pLDDT: mean 71.28, std 21.94, range [36.19, 97.25]

Radius of gyration: 21.2 Å; chains: 1; bounding box: 54×30×65 Å